Protein AF-A0A6J6K762-F1 (afdb_monomer_lite)

Radius of gyration: 14.75 Å; chains: 1; bounding box: 31×27×44 Å

Secondary structure (DSSP, 8-state):
-HHHHHHHHHHHHHHHHHHHHHS---HHHHHHHHHHHHHHHHHH----HHHHHHHHHHHHHHHHTT--HHHHHHHHHHHHHHHTSTT--HHHHHHHHHHHHHHHHHHHHHHHSS--SS---HHHHHHHHHHHHHT-

Organism: NCBI:txid449393

Structure (mmCIF, N/CA/C/O backbone):
data_AF-A0A6J6K762-F1
#
_entry.id   AF-A0A6J6K762-F1
#
loop_
_atom_site.group_PDB
_atom_site.id
_atom_site.type_symbol
_atom_site.label_atom_id
_atom_site.label_alt_id
_atom_site.label_comp_id
_atom_site.label_asym_id
_atom_site.label_entity_id
_atom_site.label_seq_id
_atom_site.pdbx_PDB_ins_code
_atom_site.Cartn_x
_atom_site.Cartn_y
_atom_site.Cartn_z
_atom_site.occupancy
_atom_site.B_iso_or_equiv
_atom_site.auth_seq_id
_atom_site.auth_comp_id
_atom_site.auth_asym_id
_atom_site.auth_atom_id
_atom_site.pdbx_PDB_model_num
ATOM 1 N N . MET A 1 1 ? 12.161 11.540 -10.336 1.00 71.81 1 MET A N 1
ATOM 2 C CA . MET A 1 1 ? 11.602 10.416 -9.547 1.00 71.81 1 MET A CA 1
ATOM 3 C C . MET A 1 1 ? 11.505 10.712 -8.051 1.00 71.81 1 MET A C 1
ATOM 5 O O . MET A 1 1 ? 10.407 10.588 -7.532 1.00 71.81 1 MET A O 1
ATOM 9 N N . LEU A 1 2 ? 12.568 11.143 -7.354 1.00 77.56 2 LEU A N 1
ATOM 10 C CA . LEU A 1 2 ? 12.523 11.403 -5.895 1.00 77.56 2 LEU A CA 1
ATOM 11 C C . LEU A 1 2 ? 11.397 12.359 -5.453 1.00 77.56 2 LEU A C 1
ATOM 13 O O . LEU A 1 2 ? 10.693 12.076 -4.491 1.00 77.56 2 LEU A O 1
ATOM 17 N N . LEU A 1 3 ? 11.176 13.445 -6.201 1.00 82.50 3 LEU A N 1
ATOM 18 C CA . LEU A 1 3 ? 10.103 14.409 -5.927 1.00 82.50 3 LEU A CA 1
ATOM 19 C C . LEU A 1 3 ? 8.694 13.802 -6.080 1.00 82.50 3 LEU A C 1
ATOM 21 O O . LEU A 1 3 ? 7.760 14.183 -5.389 1.00 82.50 3 LEU A O 1
ATOM 25 N N . LEU A 1 4 ? 8.532 12.827 -6.971 1.00 82.19 4 LEU A N 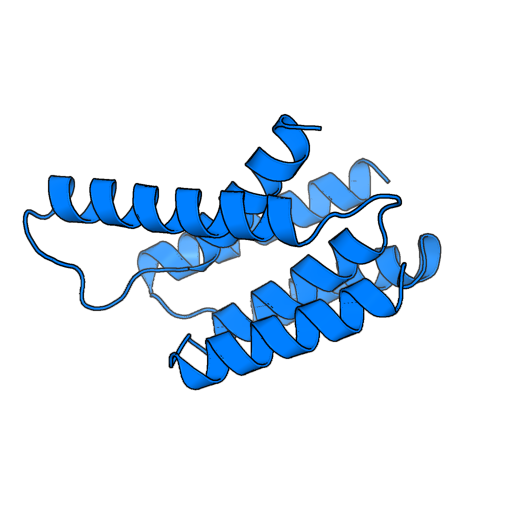1
ATOM 26 C CA . LEU A 1 4 ? 7.247 12.167 -7.206 1.00 82.19 4 LEU A CA 1
ATOM 27 C C . LEU A 1 4 ? 6.950 11.138 -6.101 1.00 82.19 4 LEU A C 1
ATOM 29 O O . LEU A 1 4 ? 5.811 11.021 -5.651 1.00 82.19 4 LEU A O 1
ATOM 33 N N . TRP A 1 5 ? 7.997 10.484 -5.582 1.00 81.19 5 TRP A N 1
ATOM 34 C CA . TRP A 1 5 ? 7.925 9.649 -4.381 1.00 81.19 5 TRP A CA 1
ATOM 35 C C . TRP A 1 5 ? 7.589 10.462 -3.130 1.00 81.19 5 TRP A C 1
ATOM 37 O O . TRP A 1 5 ? 6.745 10.036 -2.344 1.00 81.19 5 TRP A O 1
ATOM 47 N N . SER A 1 6 ? 8.183 11.646 -2.946 1.00 83.75 6 SER A N 1
ATOM 48 C CA . SER A 1 6 ? 7.854 12.494 -1.794 1.00 83.75 6 SER A CA 1
ATOM 49 C C . SER A 1 6 ? 6.411 13.001 -1.848 1.00 83.75 6 SER A C 1
ATOM 51 O O . SER A 1 6 ? 5.724 12.964 -0.829 1.00 83.75 6 SER A O 1
ATOM 53 N N . ILE A 1 7 ? 5.908 13.382 -3.029 1.00 86.31 7 ILE A N 1
ATOM 54 C CA . ILE A 1 7 ? 4.493 13.745 -3.219 1.00 86.31 7 ILE A CA 1
ATOM 55 C C . ILE A 1 7 ? 3.571 12.565 -2.887 1.00 86.31 7 ILE A C 1
ATOM 57 O O . ILE A 1 7 ? 2.573 12.749 -2.192 1.00 86.31 7 ILE A O 1
ATOM 61 N N . PHE A 1 8 ? 3.905 11.353 -3.339 1.00 85.56 8 PHE A N 1
ATOM 62 C CA . PHE A 1 8 ? 3.132 10.154 -3.016 1.00 85.56 8 PHE A CA 1
ATOM 63 C C . PHE A 1 8 ? 3.041 9.926 -1.500 1.00 85.56 8 PHE A C 1
ATOM 65 O O . PHE A 1 8 ? 1.940 9.771 -0.966 1.00 85.56 8 PHE A O 1
ATOM 72 N N . TRP A 1 9 ? 4.172 9.985 -0.789 1.00 83.88 9 TRP A N 1
ATOM 73 C CA . TRP A 1 9 ? 4.194 9.829 0.666 1.00 83.88 9 TRP A CA 1
ATOM 74 C C . TRP A 1 9 ? 3.430 10.951 1.384 1.00 83.88 9 TRP A C 1
ATOM 76 O O . TRP A 1 9 ? 2.649 10.666 2.291 1.00 83.88 9 TRP A O 1
ATOM 86 N N . LEU A 1 10 ? 3.544 12.203 0.935 1.00 87.12 10 LEU A N 1
ATOM 87 C CA . LEU A 1 10 ? 2.778 13.328 1.488 1.00 87.12 10 LEU A CA 1
ATOM 88 C C . LEU A 1 10 ? 1.262 13.144 1.332 1.00 87.12 10 LEU A C 1
ATOM 90 O O . LEU A 1 10 ? 0.519 13.442 2.264 1.00 87.12 10 LEU A O 1
ATOM 94 N N . ILE A 1 11 ? 0.797 12.621 0.193 1.00 85.81 11 ILE A N 1
ATOM 95 C CA . ILE A 1 11 ? -0.629 12.343 -0.051 1.00 85.81 11 ILE A CA 1
ATOM 96 C C . ILE A 1 11 ? -1.095 11.087 0.707 1.00 85.81 11 ILE A C 1
ATOM 98 O O . ILE A 1 11 ? -2.268 10.989 1.070 1.00 85.81 11 ILE A O 1
ATOM 102 N N . SER A 1 12 ? -0.194 10.147 1.006 1.00 84.56 12 SER A N 1
ATOM 103 C CA . SER A 1 12 ? -0.513 8.945 1.790 1.00 84.56 12 SER A CA 1
ATOM 104 C C . SER A 1 12 ? -0.808 9.234 3.266 1.00 84.56 12 SER A C 1
ATOM 106 O O . SER A 1 12 ? -1.708 8.623 3.842 1.00 84.56 12 SER A O 1
ATOM 108 N N . LEU A 1 13 ? -0.124 10.210 3.872 1.00 85.00 13 LEU A N 1
ATOM 109 C CA . LEU A 1 13 ? -0.308 10.575 5.282 1.00 85.00 13 LEU A CA 1
ATOM 110 C C . LEU A 1 13 ? -1.761 10.935 5.647 1.00 85.00 13 LEU A C 1
ATOM 112 O O . LEU A 1 13 ? -2.298 10.336 6.582 1.00 85.00 13 LEU A O 1
ATOM 116 N N . PRO A 1 14 ? -2.459 11.845 4.935 1.00 84.56 14 PRO A N 1
ATOM 117 C CA . PRO A 1 14 ? -3.847 12.157 5.261 1.00 84.56 14 PRO A CA 1
ATOM 118 C C . PRO A 1 14 ? -4.788 10.963 5.043 1.00 84.56 14 PRO A C 1
ATOM 120 O O . PRO A 1 14 ? -5.824 10.892 5.702 1.00 84.56 14 PRO A O 1
ATOM 123 N N . ILE A 1 15 ? -4.435 10.011 4.169 1.00 85.62 15 ILE A N 1
ATOM 124 C CA . ILE A 1 15 ? -5.194 8.766 3.987 1.00 85.62 15 ILE A CA 1
ATOM 125 C C . ILE A 1 15 ? -5.060 7.887 5.230 1.00 85.62 15 ILE A C 1
ATOM 127 O O . ILE A 1 15 ? -6.079 7.470 5.776 1.00 85.62 15 ILE A O 1
ATOM 131 N N . MET A 1 16 ? -3.833 7.663 5.713 1.00 85.06 16 MET A N 1
ATOM 132 C CA . MET A 1 16 ? -3.580 6.881 6.930 1.00 85.06 16 MET A CA 1
ATOM 133 C C . MET A 1 16 ? -4.300 7.473 8.143 1.00 85.06 16 MET A C 1
ATOM 135 O O . MET A 1 16 ? -4.974 6.752 8.874 1.00 85.06 16 MET A O 1
ATOM 139 N N . VAL A 1 17 ? -4.187 8.791 8.347 1.00 83.69 17 VAL A N 1
ATOM 140 C CA . VAL A 1 17 ? -4.815 9.483 9.485 1.00 83.69 17 VAL A CA 1
ATOM 141 C C . VAL A 1 17 ? -6.332 9.331 9.437 1.00 83.69 17 VAL A C 1
ATOM 143 O O .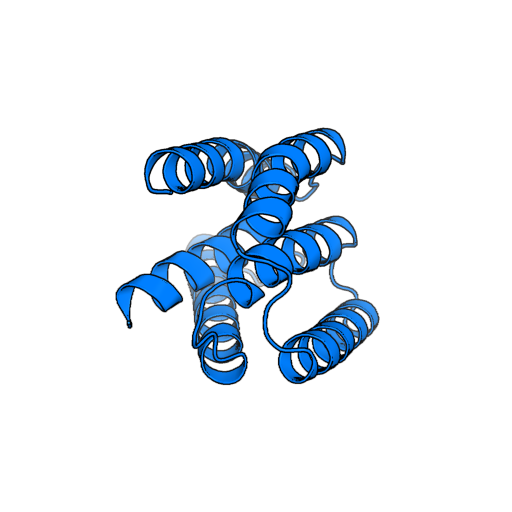 VAL A 1 17 ? -6.976 9.075 10.456 1.00 83.69 17 VAL A O 1
ATOM 146 N N . ARG A 1 18 ? -6.922 9.457 8.245 1.00 83.12 18 ARG A N 1
ATOM 147 C CA . ARG A 1 18 ? -8.370 9.347 8.082 1.00 83.12 18 ARG A CA 1
ATOM 148 C C . ARG A 1 18 ? -8.866 7.915 8.244 1.00 83.12 18 ARG A C 1
ATOM 150 O O . ARG A 1 18 ? -9.941 7.725 8.816 1.00 83.12 18 ARG A O 1
ATOM 157 N N . ASP A 1 19 ? -8.088 6.932 7.805 1.00 83.50 19 ASP A N 1
ATOM 158 C CA . ASP A 1 19 ? -8.393 5.518 8.015 1.00 83.50 19 ASP A CA 1
ATOM 159 C C . ASP A 1 19 ? -8.317 5.135 9.503 1.00 83.50 19 ASP A C 1
ATOM 161 O O . ASP A 1 19 ? -9.250 4.539 10.032 1.00 83.50 19 ASP A O 1
ATOM 165 N N . LEU A 1 20 ? -7.292 5.601 10.226 1.00 77.25 20 LEU A N 1
ATOM 166 C CA . LEU A 1 20 ? -7.177 5.417 11.680 1.00 77.25 20 LEU A CA 1
ATOM 167 C C . LEU A 1 20 ? -8.332 6.065 12.456 1.00 77.25 20 LEU A C 1
ATOM 169 O O . LEU A 1 20 ? -8.829 5.487 13.418 1.00 77.25 20 LEU A O 1
ATOM 173 N N . SER A 1 21 ? -8.760 7.263 12.050 1.00 76.62 21 SER A N 1
ATOM 174 C CA . SER A 1 21 ? -9.795 8.016 12.765 1.00 76.62 21 SER A CA 1
ATOM 175 C C . SER A 1 21 ? -11.215 7.544 12.449 1.00 76.62 21 SER A C 1
ATOM 177 O O . SER A 1 21 ? -12.048 7.455 13.347 1.00 76.62 21 SER A O 1
ATOM 179 N N . THR A 1 22 ? -11.515 7.269 11.177 1.00 74.75 22 THR A N 1
ATOM 180 C CA . THR A 1 22 ? -12.898 7.053 10.713 1.00 74.75 22 THR A CA 1
ATOM 181 C C . THR A 1 22 ? -13.140 5.695 10.060 1.00 74.75 22 THR A C 1
ATOM 183 O O . THR A 1 22 ? -14.288 5.405 9.720 1.00 74.75 22 THR A O 1
ATOM 186 N N . GLN A 1 23 ? -12.098 4.871 9.874 1.00 73.69 23 GLN A N 1
ATOM 187 C CA . GLN A 1 23 ? -12.151 3.560 9.199 1.00 73.69 23 GLN A CA 1
ATOM 188 C C . GLN A 1 23 ? -12.870 3.605 7.841 1.00 73.69 23 GLN A C 1
ATOM 190 O O . GLN A 1 23 ? -13.543 2.661 7.417 1.00 73.69 23 GLN A O 1
ATOM 195 N N . ARG A 1 24 ? -12.821 4.770 7.189 1.00 75.25 24 ARG A N 1
ATOM 196 C CA . ARG A 1 24 ? -13.465 5.045 5.910 1.00 75.25 24 ARG A CA 1
ATOM 197 C C . ARG A 1 24 ? -12.530 5.902 5.088 1.00 75.25 24 ARG A C 1
ATOM 199 O O . ARG A 1 24 ? -12.260 7.047 5.442 1.00 75.25 24 ARG A O 1
ATOM 206 N N . ILE A 1 25 ? -12.113 5.369 3.947 1.00 79.00 25 ILE A N 1
ATOM 207 C CA . ILE A 1 25 ? -11.286 6.079 2.975 1.00 79.00 25 ILE A CA 1
ATOM 208 C C . ILE A 1 25 ? -12.209 6.761 1.954 1.00 79.00 25 ILE A C 1
ATOM 210 O O . ILE A 1 25 ? -12.860 6.077 1.158 1.00 79.00 25 ILE A O 1
ATOM 214 N N . PRO A 1 26 ? -12.308 8.103 1.936 1.00 78.88 26 PRO A N 1
ATOM 215 C CA . PRO A 1 26 ? -13.107 8.802 0.937 1.00 78.88 26 PRO A CA 1
ATOM 216 C C . PRO A 1 26 ? -12.463 8.691 -0.442 1.00 78.88 26 PRO A C 1
ATOM 218 O O . PRO A 1 26 ? -11.259 8.899 -0.598 1.00 78.88 26 PRO A O 1
ATOM 221 N N . ASN A 1 27 ? -13.287 8.494 -1.472 1.00 86.25 27 ASN A N 1
ATOM 222 C CA . ASN A 1 27 ? -12.821 8.394 -2.859 1.00 86.25 27 ASN A CA 1
ATOM 223 C C . ASN A 1 27 ? -12.028 9.630 -3.335 1.00 86.25 27 ASN A C 1
ATOM 225 O O . ASN A 1 27 ? -11.240 9.509 -4.266 1.00 86.25 27 ASN A O 1
ATOM 229 N N . ILE A 1 28 ? -12.215 10.806 -2.720 1.00 84.19 28 ILE A N 1
ATOM 230 C CA . ILE A 1 28 ? -11.473 12.032 -3.066 1.00 84.19 28 ILE A CA 1
ATOM 231 C C . ILE A 1 28 ? -9.967 11.840 -2.850 1.00 84.19 28 ILE A C 1
ATOM 233 O O . ILE A 1 28 ? -9.181 12.216 -3.714 1.00 84.19 28 ILE A O 1
ATOM 237 N N . TYR A 1 29 ? -9.559 11.199 -1.753 1.00 85.12 29 TYR A N 1
ATOM 238 C CA . TYR A 1 29 ? -8.138 10.967 -1.499 1.00 85.12 29 TYR A CA 1
ATOM 239 C C . TYR A 1 29 ? -7.545 9.930 -2.447 1.00 85.12 29 TYR A C 1
ATOM 241 O O . TYR A 1 29 ? -6.422 10.099 -2.906 1.00 85.12 29 TYR A O 1
ATOM 249 N N . LEU A 1 30 ? -8.318 8.899 -2.800 1.00 85.88 30 LEU A N 1
ATOM 250 C CA . LEU A 1 30 ? -7.897 7.927 -3.809 1.00 85.88 30 LEU A CA 1
ATOM 251 C C . LEU A 1 30 ? -7.712 8.601 -5.173 1.00 85.88 30 LEU A C 1
ATOM 253 O O . LEU A 1 30 ? -6.706 8.362 -5.828 1.00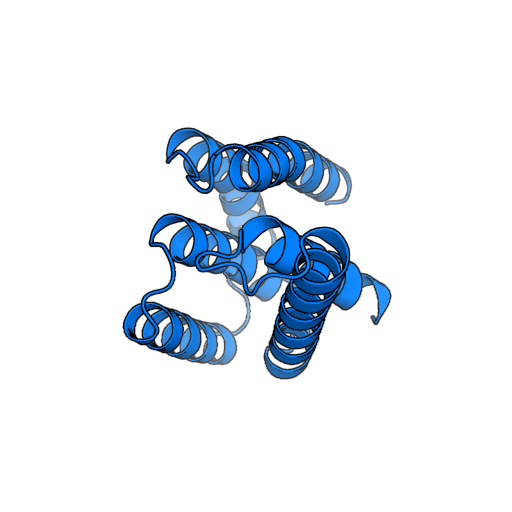 85.88 30 LEU A O 1
ATOM 257 N N . LYS A 1 31 ? -8.618 9.504 -5.572 1.00 87.94 31 LYS A N 1
ATOM 258 C CA . LYS A 1 31 ? -8.458 10.303 -6.799 1.00 87.94 31 LYS A CA 1
ATOM 259 C C . LYS A 1 31 ? -7.195 11.166 -6.756 1.00 87.94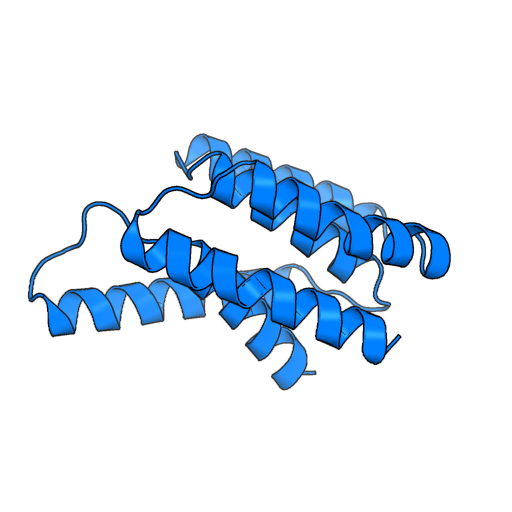 31 LYS A C 1
ATOM 261 O O . LYS A 1 31 ? -6.454 11.201 -7.732 1.00 87.94 31 LYS A O 1
ATOM 266 N N . LEU A 1 32 ? -6.912 11.819 -5.629 1.00 87.75 32 LEU A N 1
ATOM 267 C CA . LEU A 1 32 ? -5.673 12.586 -5.473 1.00 87.75 32 LEU A CA 1
ATOM 268 C C . LEU A 1 32 ? -4.436 11.695 -5.582 1.00 87.75 32 LEU A C 1
ATOM 270 O O . LEU A 1 32 ? -3.475 12.091 -6.231 1.00 87.75 32 LEU A O 1
ATOM 274 N N . LEU A 1 33 ? -4.482 10.484 -5.020 1.00 87.31 33 LEU A N 1
ATOM 275 C CA . LEU A 1 33 ? -3.402 9.510 -5.136 1.00 87.31 33 LEU A CA 1
ATOM 276 C C . LEU A 1 33 ? -3.226 9.027 -6.582 1.00 87.31 33 LEU A C 1
ATOM 278 O O . LEU A 1 33 ? -2.094 8.828 -7.008 1.00 87.31 33 LEU A O 1
ATOM 282 N N . THR A 1 34 ? -4.306 8.903 -7.368 1.00 87.44 34 THR A N 1
ATOM 283 C CA . THR A 1 34 ? -4.197 8.460 -8.769 1.00 87.44 34 THR A CA 1
ATOM 284 C C . THR A 1 34 ? -3.405 9.420 -9.660 1.00 87.44 34 THR A C 1
ATOM 286 O O . THR A 1 34 ? -2.770 8.977 -10.616 1.00 87.44 34 THR A O 1
ATOM 289 N N . ILE A 1 35 ? -3.366 10.716 -9.337 1.00 87.88 35 ILE A N 1
ATOM 290 C CA . ILE A 1 35 ? -2.650 11.721 -10.136 1.00 87.88 35 ILE A CA 1
ATOM 291 C C . ILE A 1 35 ? -1.145 11.402 -10.214 1.00 87.88 35 ILE A C 1
ATOM 293 O O . ILE A 1 35 ? -0.673 11.127 -11.319 1.00 87.88 35 ILE A O 1
ATOM 297 N N . PRO A 1 36 ? -0.380 11.337 -9.103 1.00 85.38 36 PRO A N 1
ATOM 298 C CA . PRO A 1 36 ? 1.028 10.956 -9.164 1.00 85.38 36 PRO A CA 1
ATOM 299 C C . PRO A 1 36 ? 1.220 9.525 -9.679 1.00 85.38 36 PRO A C 1
ATOM 301 O O . PRO A 1 36 ? 2.187 9.287 -10.396 1.00 85.38 36 PRO A O 1
ATOM 304 N N . THR A 1 37 ? 0.299 8.584 -9.407 1.00 84.62 37 THR A N 1
ATOM 305 C CA . THR A 1 37 ? 0.423 7.218 -9.956 1.00 84.62 37 THR A CA 1
ATOM 306 C C . THR A 1 37 ? 0.381 7.184 -11.475 1.00 84.62 37 THR A C 1
ATOM 308 O O . THR A 1 37 ? 1.147 6.455 -12.090 1.00 84.62 37 THR A O 1
ATOM 311 N N . SER A 1 38 ? -0.486 7.993 -12.090 1.00 85.44 38 SER A N 1
ATOM 312 C CA . SER A 1 38 ? -0.619 8.021 -13.542 1.00 85.44 38 SER A CA 1
ATOM 313 C C . SER A 1 38 ? 0.662 8.541 -14.183 1.00 85.44 38 SER A C 1
ATOM 315 O O . SER A 1 38 ? 1.159 7.936 -15.125 1.00 85.44 38 SER A O 1
ATOM 317 N N . VAL A 1 39 ? 1.260 9.588 -13.606 1.00 87.56 39 VAL A N 1
ATOM 318 C CA . VAL A 1 39 ? 2.541 10.133 -14.068 1.00 87.56 39 VAL A CA 1
ATOM 319 C C . VAL A 1 39 ? 3.659 9.097 -13.936 1.00 87.56 39 VAL A C 1
ATOM 321 O O . VAL A 1 39 ? 4.443 8.955 -14.868 1.00 87.56 39 VAL A O 1
ATOM 324 N N . PHE A 1 40 ? 3.706 8.330 -12.838 1.00 85.12 40 PHE A N 1
ATOM 325 C CA . PHE A 1 40 ? 4.648 7.210 -12.703 1.00 85.12 40 PHE A CA 1
ATOM 326 C C . PHE A 1 40 ? 4.469 6.173 -13.814 1.00 85.12 40 PHE A C 1
ATOM 328 O O . PHE A 1 40 ? 5.436 5.847 -14.491 1.00 85.12 40 PHE A O 1
ATOM 335 N N . LEU A 1 41 ? 3.237 5.718 -14.053 1.00 85.62 41 LEU A N 1
ATOM 336 C CA . LEU A 1 41 ? 2.947 4.714 -15.081 1.00 85.62 41 LEU A CA 1
ATOM 337 C C . LEU A 1 41 ? 3.269 5.203 -16.501 1.00 85.62 41 LEU A C 1
ATOM 339 O O . LEU A 1 41 ? 3.657 4.406 -17.350 1.00 85.62 41 LEU A O 1
ATOM 343 N N . PHE A 1 42 ? 3.129 6.503 -16.772 1.00 87.50 42 PHE A N 1
ATOM 344 C CA . PHE A 1 42 ? 3.520 7.082 -18.060 1.00 87.50 42 PHE A CA 1
ATOM 345 C C . PHE A 1 42 ? 5.037 7.120 -18.264 1.00 87.50 42 PHE A C 1
ATOM 347 O O . PHE A 1 42 ? 5.491 6.963 -19.394 1.00 87.50 42 PHE A O 1
ATOM 354 N N . VAL A 1 43 ? 5.811 7.353 -17.200 1.00 85.94 43 VAL A N 1
ATOM 355 C CA . VAL A 1 43 ? 7.275 7.479 -17.283 1.00 85.94 43 VAL A CA 1
ATOM 356 C C . VAL A 1 43 ? 7.958 6.113 -17.239 1.00 85.94 43 VAL A C 1
ATOM 358 O O . VAL A 1 43 ? 8.823 5.838 -18.065 1.00 85.94 43 VAL A O 1
ATOM 361 N N . ASP A 1 44 ? 7.557 5.263 -16.296 1.00 82.94 44 ASP A N 1
ATOM 362 C CA . ASP A 1 44 ? 8.227 3.997 -15.986 1.00 82.94 44 ASP A CA 1
ATOM 363 C C . ASP A 1 44 ? 7.520 2.777 -16.628 1.00 82.94 44 ASP A C 1
ATOM 365 O O . ASP A 1 44 ? 8.076 1.677 -16.674 1.00 82.94 44 ASP A O 1
ATOM 369 N N . GLY A 1 45 ? 6.311 2.960 -17.173 1.00 84.00 45 GLY A N 1
ATOM 370 C CA . GLY A 1 45 ? 5.496 1.899 -17.766 1.00 84.00 45 GLY A CA 1
ATOM 371 C C . GLY A 1 45 ? 4.643 1.144 -16.742 1.00 84.00 45 GLY A C 1
ATOM 372 O O . GLY A 1 45 ? 4.435 1.578 -15.620 1.00 84.00 45 GLY A O 1
ATOM 373 N N . ILE A 1 46 ? 4.085 -0.004 -17.133 1.00 80.81 46 ILE A N 1
ATOM 374 C CA . ILE A 1 46 ? 3.202 -0.807 -16.259 1.00 80.81 46 ILE A CA 1
ATOM 375 C C . ILE A 1 46 ? 3.982 -1.915 -15.519 1.00 80.81 46 ILE A C 1
ATOM 377 O O . ILE A 1 46 ? 3.490 -2.494 -14.547 1.00 80.81 46 ILE A O 1
ATOM 381 N N . GLY A 1 47 ? 5.218 -2.197 -15.940 1.00 84.19 47 GLY A N 1
ATOM 382 C CA . GLY A 1 47 ? 6.040 -3.279 -15.399 1.00 84.19 47 GLY A CA 1
ATOM 383 C C . GLY A 1 47 ? 5.651 -4.664 -15.928 1.00 84.19 47 GLY A C 1
ATOM 384 O O . GLY A 1 47 ? 5.116 -4.810 -17.028 1.00 84.19 47 GLY A O 1
ATOM 385 N N . ALA A 1 48 ? 5.949 -5.709 -15.152 1.00 85.56 48 ALA A N 1
ATOM 386 C CA . ALA A 1 48 ? 5.770 -7.099 -15.573 1.00 85.56 48 ALA A CA 1
ATOM 387 C C . ALA A 1 48 ? 4.299 -7.555 -15.523 1.00 85.56 48 ALA A C 1
ATOM 389 O O . ALA A 1 48 ? 3.634 -7.434 -14.493 1.00 85.56 48 ALA A O 1
ATOM 390 N N . TRP A 1 49 ? 3.816 -8.174 -16.606 1.00 84.31 49 TRP A N 1
ATOM 391 C CA . TRP A 1 49 ? 2.435 -8.671 -16.727 1.00 84.31 49 TRP A CA 1
ATOM 392 C C . TRP A 1 49 ? 2.084 -9.797 -15.748 1.00 84.31 49 TRP A C 1
ATOM 394 O O . TRP A 1 49 ? 0.965 -9.848 -15.243 1.00 84.31 49 TRP A O 1
ATOM 404 N N . LEU A 1 50 ? 3.037 -10.684 -15.442 1.00 85.81 50 LEU A N 1
ATOM 405 C CA . LEU A 1 50 ? 2.817 -11.788 -14.499 1.00 85.81 50 LEU A CA 1
ATOM 406 C C . LEU A 1 50 ? 2.505 -11.278 -13.087 1.00 85.81 50 LEU A C 1
ATOM 408 O O . LEU A 1 50 ? 1.612 -11.799 -12.422 1.00 85.81 50 LEU A O 1
ATOM 412 N N . ASN A 1 51 ? 3.186 -10.212 -12.663 1.00 84.69 51 ASN A N 1
ATOM 413 C CA . ASN A 1 51 ? 2.926 -9.574 -11.379 1.00 84.69 51 ASN A CA 1
ATOM 414 C C . ASN A 1 51 ? 1.533 -8.934 -11.341 1.00 84.69 51 ASN A C 1
ATOM 416 O O . ASN A 1 51 ? 0.848 -9.051 -10.332 1.00 84.69 51 ASN A O 1
ATOM 420 N N . LEU A 1 52 ? 1.074 -8.323 -12.442 1.00 86.50 52 LEU A N 1
ATOM 421 C CA . LEU A 1 52 ? -0.288 -7.779 -12.532 1.00 86.50 52 LEU A CA 1
ATOM 422 C C . LEU A 1 52 ? -1.355 -8.860 -12.369 1.00 86.50 52 LEU A C 1
ATOM 424 O O . LEU A 1 52 ? -2.337 -8.648 -11.662 1.00 86.50 52 LEU A O 1
ATOM 428 N N . LEU A 1 53 ? -1.157 -10.021 -12.996 1.00 88.50 53 LEU A N 1
ATOM 429 C CA . LEU A 1 53 ? -2.076 -11.151 -12.869 1.00 88.50 53 LEU A CA 1
ATOM 430 C C . LEU A 1 53 ? -2.104 -11.654 -11.418 1.00 88.50 53 LEU A C 1
ATOM 432 O O . LEU A 1 53 ? -3.178 -11.845 -10.845 1.00 88.50 53 LEU A O 1
ATOM 436 N N . ALA A 1 54 ? -0.932 -11.767 -10.789 1.00 87.50 54 ALA A N 1
ATOM 437 C CA . ALA A 1 54 ? -0.828 -12.109 -9.376 1.00 87.50 54 ALA A CA 1
ATOM 438 C C . ALA A 1 54 ? -1.516 -11.066 -8.469 1.00 87.50 54 ALA A C 1
ATOM 440 O O . ALA A 1 54 ? -2.232 -11.448 -7.545 1.00 87.50 54 ALA A O 1
ATOM 441 N N . PHE A 1 55 ? -1.391 -9.763 -8.752 1.00 88.06 55 PHE A N 1
ATOM 442 C CA . PHE A 1 55 ? -2.121 -8.725 -8.012 1.00 88.06 55 PHE A CA 1
ATOM 443 C C . PHE A 1 55 ? -3.623 -8.844 -8.170 1.00 88.06 55 PHE A C 1
ATOM 445 O O . PHE A 1 55 ? -4.347 -8.687 -7.192 1.00 88.06 55 PHE A O 1
ATOM 452 N N . LEU A 1 56 ? -4.100 -9.135 -9.378 1.00 89.75 56 LEU A N 1
ATOM 453 C CA . LEU A 1 56 ? -5.524 -9.304 -9.630 1.00 89.75 56 LEU A CA 1
ATOM 454 C C . LEU A 1 56 ? -6.074 -10.459 -8.784 1.00 89.75 56 LEU A C 1
ATOM 456 O O . LEU A 1 56 ? -7.090 -10.291 -8.114 1.00 89.75 56 LEU A O 1
ATOM 460 N N . LEU A 1 57 ? -5.350 -11.581 -8.711 1.00 91.06 57 LEU A N 1
ATOM 461 C CA . LEU A 1 57 ? -5.702 -12.698 -7.829 1.00 91.06 57 LEU A CA 1
ATOM 462 C C . LEU A 1 57 ? -5.726 -12.296 -6.348 1.00 91.06 57 LEU A C 1
ATOM 464 O O . LEU A 1 57 ? -6.681 -12.631 -5.650 1.00 91.06 57 LEU A O 1
ATOM 468 N N . VAL A 1 58 ? -4.728 -11.545 -5.869 1.00 89.38 58 VAL A N 1
ATOM 469 C CA . VAL A 1 58 ? -4.691 -11.047 -4.480 1.00 89.38 58 VAL A CA 1
ATOM 470 C C . VAL A 1 58 ? -5.876 -10.126 -4.184 1.00 89.38 58 VAL A C 1
ATOM 472 O O . VAL A 1 58 ? -6.521 -10.276 -3.149 1.00 89.38 58 VAL A O 1
ATOM 475 N N . LEU A 1 59 ? -6.196 -9.198 -5.088 1.00 91.31 59 LEU A N 1
ATOM 476 C CA . LEU A 1 59 ? -7.320 -8.271 -4.929 1.00 91.31 59 LEU A CA 1
ATOM 477 C C . LEU A 1 59 ? -8.658 -9.013 -4.889 1.00 91.31 59 LEU A C 1
ATOM 479 O O . LEU A 1 59 ? -9.505 -8.699 -4.055 1.00 91.31 59 LEU A O 1
ATOM 483 N N . VAL A 1 60 ? -8.836 -10.017 -5.751 1.00 91.19 60 VAL A N 1
ATOM 484 C CA . VAL A 1 60 ? -10.026 -10.879 -5.754 1.00 91.19 60 VAL A CA 1
ATOM 485 C C . VAL A 1 60 ? -10.127 -11.662 -4.446 1.00 91.19 60 VAL A C 1
ATOM 487 O O . VAL A 1 60 ? -11.197 -11.713 -3.844 1.00 91.19 60 VAL A O 1
ATOM 490 N N . LEU A 1 61 ? -9.017 -12.216 -3.958 1.00 90.69 61 LEU A N 1
ATOM 491 C CA . LEU A 1 61 ? -8.976 -12.925 -2.680 1.00 90.69 61 LEU A CA 1
ATOM 492 C C . LEU A 1 61 ? -9.370 -11.988 -1.525 1.00 90.69 61 LEU A C 1
ATOM 494 O O . LEU A 1 61 ? -10.225 -12.335 -0.715 1.00 90.69 61 LEU A O 1
ATOM 498 N N . PHE A 1 62 ? -8.829 -10.769 -1.487 1.00 89.06 62 PHE A N 1
ATOM 499 C CA . PHE A 1 62 ? -9.156 -9.772 -0.461 1.00 89.06 62 PHE A CA 1
ATOM 500 C C . PHE A 1 62 ? -10.622 -9.331 -0.534 1.00 89.06 62 PHE A C 1
ATOM 502 O O . PHE A 1 62 ? -11.260 -9.140 0.502 1.00 89.06 62 PHE A O 1
ATOM 509 N N . PHE A 1 63 ? -11.183 -9.231 -1.740 1.00 88.25 63 PHE A N 1
ATOM 510 C CA . PHE A 1 63 ? -12.607 -8.977 -1.931 1.00 88.25 63 PHE A CA 1
ATOM 511 C C . PHE A 1 63 ? -13.473 -10.089 -1.320 1.00 88.25 63 PHE A C 1
ATOM 513 O O . PHE A 1 63 ? -14.406 -9.791 -0.575 1.00 88.25 63 PHE A O 1
ATOM 520 N N . PHE A 1 64 ? -13.131 -11.363 -1.550 1.00 89.19 64 PHE A N 1
ATOM 521 C CA . PHE A 1 64 ? -13.837 -12.497 -0.937 1.00 89.19 64 PHE A CA 1
ATOM 522 C C . PHE A 1 64 ? -13.674 -12.570 0.587 1.00 89.19 64 PHE A C 1
ATOM 524 O O . PHE A 1 64 ? -14.589 -13.016 1.272 1.00 89.19 64 PHE A O 1
ATOM 531 N N . LEU A 1 65 ? -12.552 -12.088 1.130 1.00 86.50 65 LEU A N 1
ATOM 532 C CA . LEU A 1 65 ? -12.333 -11.968 2.577 1.00 86.50 65 LEU A CA 1
ATOM 533 C C . LEU A 1 65 ? -13.122 -10.816 3.228 1.00 86.50 65 LEU A C 1
ATOM 535 O O . LEU A 1 65 ? -13.028 -10.622 4.439 1.00 86.50 65 LEU A O 1
ATOM 539 N N . GLY A 1 66 ? -13.894 -10.045 2.456 1.00 82.69 66 GLY A N 1
ATOM 540 C CA . GLY A 1 66 ? -14.701 -8.942 2.977 1.00 82.69 66 GLY A CA 1
ATOM 541 C C . GLY A 1 66 ? -13.888 -7.694 3.331 1.00 82.69 66 GLY A C 1
ATOM 542 O O . GLY A 1 66 ? -14.344 -6.875 4.131 1.00 82.69 66 GLY A O 1
ATOM 543 N N . VAL A 1 67 ? -12.694 -7.533 2.749 1.00 85.12 67 VAL A N 1
ATOM 544 C CA . VAL A 1 67 ? -11.882 -6.319 2.908 1.00 85.12 67 VAL A CA 1
ATOM 545 C C . VAL A 1 67 ? -12.637 -5.113 2.339 1.00 85.12 67 VAL A C 1
ATOM 547 O O . VAL A 1 67 ? -13.347 -5.206 1.335 1.00 85.12 67 VAL A O 1
ATOM 550 N N . GLY A 1 68 ? -12.496 -3.956 2.988 1.00 84.75 68 GLY A N 1
ATOM 551 C CA . GLY A 1 68 ? -13.172 -2.732 2.580 1.00 84.75 68 GLY A CA 1
ATOM 552 C C . GLY A 1 68 ? -12.838 -2.341 1.139 1.00 84.75 68 GLY A C 1
ATOM 553 O O . GLY A 1 68 ? -11.681 -2.323 0.726 1.00 84.75 68 GLY A O 1
ATOM 554 N N . MET A 1 69 ? -13.851 -1.940 0.364 1.00 86.94 69 MET A N 1
ATOM 555 C CA . MET A 1 69 ? -13.657 -1.515 -1.032 1.00 86.94 69 MET A CA 1
ATOM 556 C C . MET A 1 69 ? -12.670 -0.338 -1.167 1.00 86.94 69 MET A C 1
ATOM 558 O O . MET A 1 69 ? -12.015 -0.189 -2.197 1.00 86.94 69 MET A O 1
ATOM 562 N N . GLY A 1 70 ? -12.559 0.509 -0.137 1.00 85.50 70 GLY A N 1
ATOM 563 C CA . GLY A 1 70 ? -11.556 1.576 -0.078 1.00 85.50 70 GLY A CA 1
ATOM 564 C C . GLY A 1 70 ? -10.128 1.030 -0.032 1.00 85.50 70 GLY A C 1
ATOM 565 O O . GLY A 1 70 ? -9.288 1.473 -0.814 1.00 85.50 70 GLY A O 1
ATOM 566 N N . ASP A 1 71 ? -9.887 0.026 0.810 1.00 86.06 71 ASP A N 1
ATOM 567 C CA . ASP A 1 71 ? -8.581 -0.618 0.979 1.00 86.06 71 ASP A CA 1
ATOM 568 C C . ASP A 1 71 ? -8.178 -1.394 -0.274 1.00 86.06 71 ASP A C 1
ATOM 570 O O . ASP A 1 71 ? -7.035 -1.308 -0.710 1.00 86.06 71 ASP A O 1
ATOM 574 N N . ILE A 1 72 ? -9.132 -2.082 -0.915 1.00 89.44 72 ILE A N 1
ATOM 575 C CA . ILE A 1 72 ? -8.908 -2.793 -2.185 1.00 89.44 72 ILE A CA 1
ATOM 576 C C . ILE A 1 72 ? -8.467 -1.812 -3.277 1.00 89.44 72 ILE A C 1
ATOM 578 O O . ILE A 1 72 ? -7.507 -2.073 -3.999 1.00 89.44 72 ILE A O 1
ATOM 582 N N . LYS A 1 73 ? -9.132 -0.655 -3.390 1.00 90.06 73 LYS A N 1
ATOM 583 C CA . LYS A 1 73 ? -8.738 0.386 -4.353 1.00 90.06 73 LYS A CA 1
ATOM 584 C C . LYS A 1 73 ? -7.364 0.966 -4.032 1.00 90.06 73 LYS A C 1
ATOM 586 O O . LYS A 1 73 ? -6.590 1.213 -4.951 1.00 90.06 73 LYS A O 1
ATOM 591 N N . LEU A 1 74 ? -7.062 1.186 -2.752 1.00 90.25 74 LEU A N 1
ATOM 592 C CA . LEU A 1 74 ? -5.755 1.675 -2.316 1.00 90.25 74 LEU A CA 1
ATOM 593 C C . LEU A 1 74 ? -4.658 0.666 -2.665 1.00 90.25 74 LEU A C 1
ATOM 595 O O . LEU A 1 74 ? -3.651 1.047 -3.260 1.00 90.25 74 LEU A O 1
ATOM 599 N N . LEU A 1 75 ? -4.875 -0.617 -2.368 1.00 89.69 75 LEU A N 1
ATOM 600 C CA . LEU A 1 75 ? -3.983 -1.710 -2.752 1.00 89.69 75 LEU A CA 1
ATOM 601 C C . LEU A 1 75 ? -3.783 -1.757 -4.263 1.00 89.69 75 LEU A C 1
ATOM 603 O O . LEU A 1 75 ? -2.647 -1.800 -4.709 1.00 89.69 75 LEU A O 1
ATOM 607 N N . ALA A 1 76 ? -4.852 -1.671 -5.054 1.00 89.69 76 ALA A N 1
ATOM 608 C CA . ALA A 1 76 ? -4.744 -1.678 -6.509 1.00 89.69 76 ALA A CA 1
ATOM 609 C C . ALA A 1 76 ? -3.879 -0.515 -7.021 1.00 89.69 76 ALA A C 1
ATOM 611 O O . ALA A 1 76 ? -2.929 -0.732 -7.769 1.00 89.69 76 ALA A O 1
ATOM 612 N N . ILE A 1 77 ? -4.166 0.712 -6.573 1.00 89.12 77 ILE A N 1
ATOM 613 C CA . ILE A 1 77 ? -3.420 1.906 -6.984 1.00 89.12 77 ILE A CA 1
ATOM 614 C C . ILE A 1 77 ? -1.954 1.784 -6.568 1.00 89.12 77 ILE A C 1
ATOM 616 O O . ILE A 1 77 ? -1.065 1.948 -7.395 1.00 89.12 77 ILE A O 1
ATOM 620 N N . SER A 1 78 ? -1.689 1.465 -5.305 1.00 86.19 78 SER A N 1
ATOM 621 C CA . SER A 1 78 ? -0.321 1.349 -4.806 1.00 86.19 78 SER A CA 1
ATOM 622 C C . SER A 1 78 ? 0.454 0.262 -5.552 1.00 86.19 78 SER A C 1
ATOM 624 O O . SER A 1 78 ? 1.474 0.573 -6.163 1.00 86.19 78 SER A O 1
ATOM 626 N N . LEU A 1 79 ? -0.061 -0.969 -5.618 1.00 87.44 79 LEU A N 1
ATOM 627 C CA . LEU A 1 79 ? 0.582 -2.092 -6.308 1.00 87.44 79 LEU A CA 1
ATOM 628 C C . LEU A 1 79 ? 0.921 -1.781 -7.770 1.00 87.44 79 LEU A C 1
ATOM 630 O O . LEU A 1 79 ? 1.981 -2.194 -8.230 1.00 87.44 79 LEU A O 1
ATOM 634 N N . THR A 1 80 ? 0.085 -1.022 -8.490 1.00 86.31 80 THR A N 1
ATOM 635 C CA . THR A 1 80 ? 0.405 -0.628 -9.875 1.00 86.31 80 THR A CA 1
ATOM 636 C C . THR A 1 80 ? 1.639 0.269 -9.975 1.00 86.31 80 THR A C 1
ATOM 638 O O . THR A 1 80 ? 2.479 0.030 -10.840 1.00 86.31 80 THR A O 1
ATOM 641 N N . ILE A 1 81 ? 1.814 1.233 -9.063 1.00 85.75 81 ILE A N 1
ATOM 642 C CA . ILE A 1 81 ? 3.034 2.062 -9.006 1.00 85.75 81 ILE A CA 1
ATOM 643 C C . ILE A 1 81 ? 4.250 1.180 -8.730 1.00 85.75 81 ILE A C 1
ATOM 645 O O . ILE A 1 81 ? 5.290 1.322 -9.363 1.00 85.75 81 ILE A O 1
ATOM 649 N N . PHE A 1 82 ? 4.128 0.263 -7.770 1.00 80.81 82 PHE A N 1
ATOM 650 C CA . PHE A 1 82 ? 5.254 -0.563 -7.349 1.00 80.81 82 PHE A CA 1
ATOM 651 C C . PHE A 1 82 ? 5.634 -1.607 -8.388 1.00 80.81 82 PHE A C 1
ATOM 653 O O . PHE A 1 82 ? 6.816 -1.891 -8.549 1.00 80.81 82 PHE A O 1
ATOM 660 N N . ASN A 1 83 ? 4.667 -2.123 -9.146 1.00 86.62 83 ASN A N 1
ATOM 661 C CA . ASN A 1 83 ? 4.952 -3.021 -10.257 1.00 8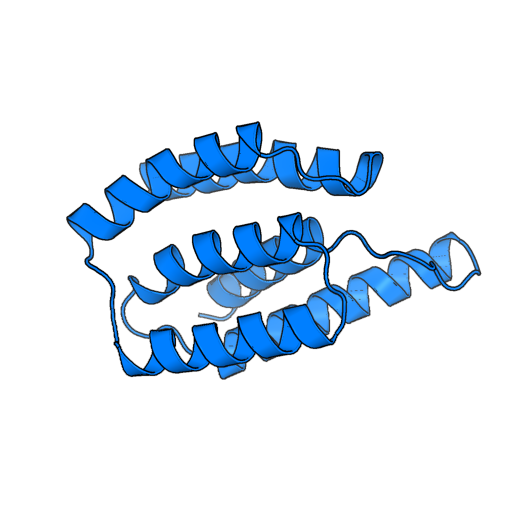6.62 83 ASN A CA 1
ATOM 662 C C . ASN A 1 83 ? 5.799 -2.372 -11.342 1.00 86.62 83 ASN A C 1
ATOM 664 O O . ASN A 1 83 ? 6.603 -3.040 -11.989 1.00 86.62 83 ASN A O 1
ATOM 668 N N . SER A 1 84 ? 5.586 -1.073 -11.546 1.00 81.44 84 SER A N 1
ATOM 669 C CA . SER A 1 84 ? 6.347 -0.285 -12.500 1.00 81.44 84 SER A CA 1
ATOM 670 C C . SER A 1 84 ? 7.834 -0.223 -12.148 1.00 81.44 84 SER A C 1
ATOM 672 O O . SER A 1 84 ? 8.657 0.049 -13.019 1.00 81.44 84 SER A O 1
ATOM 674 N N . GLN A 1 85 ? 8.210 -0.487 -10.892 1.00 77.75 85 GLN A N 1
ATOM 675 C CA . GLN A 1 85 ? 9.609 -0.558 -10.504 1.00 77.75 85 GLN A CA 1
ATOM 676 C C . GLN A 1 85 ? 10.222 -1.914 -10.866 1.00 77.75 85 GLN A C 1
ATOM 678 O O . GLN A 1 85 ? 9.733 -2.979 -10.481 1.00 77.75 85 GLN A O 1
ATOM 683 N N . MET A 1 86 ? 11.365 -1.873 -11.555 1.00 57.06 86 MET A N 1
ATOM 684 C CA . MET A 1 86 ? 12.156 -3.058 -11.894 1.00 57.06 86 MET A CA 1
ATOM 685 C C . MET A 1 86 ? 12.493 -3.872 -10.618 1.00 57.06 86 MET A C 1
ATOM 687 O O . MET A 1 86 ? 13.051 -3.342 -9.651 1.00 57.06 86 MET A O 1
ATOM 691 N N . ASN A 1 87 ? 12.160 -5.170 -10.622 1.00 71.75 87 ASN A N 1
ATOM 692 C CA . ASN A 1 87 ? 12.302 -6.172 -9.541 1.00 71.75 87 ASN A CA 1
ATOM 693 C C . ASN A 1 87 ? 11.318 -6.095 -8.358 1.00 71.75 87 ASN A C 1
ATOM 695 O O . ASN A 1 87 ? 11.690 -6.410 -7.224 1.00 71.75 87 ASN A O 1
ATOM 699 N N . PHE A 1 88 ? 10.061 -5.718 -8.581 1.00 79.06 88 PHE A N 1
ATOM 700 C CA . PHE A 1 88 ? 9.039 -5.942 -7.560 1.00 79.06 88 PHE A CA 1
ATOM 701 C C . PHE A 1 88 ? 8.755 -7.445 -7.361 1.00 79.06 88 PHE A C 1
ATOM 703 O O . PHE A 1 88 ? 8.459 -8.163 -8.319 1.00 79.06 88 PHE A O 1
ATOM 710 N N . SER A 1 89 ? 8.802 -7.908 -6.107 1.00 85.56 89 SER A N 1
ATOM 711 C CA . SER A 1 89 ? 8.456 -9.279 -5.709 1.00 85.56 89 SER A CA 1
ATOM 712 C C . SER A 1 89 ? 7.212 -9.274 -4.834 1.00 85.56 89 SER A C 1
ATOM 714 O O . SER A 1 89 ? 7.233 -8.809 -3.691 1.00 85.56 89 SER A O 1
ATOM 716 N N . ILE A 1 90 ? 6.129 -9.840 -5.365 1.00 82.31 90 ILE A N 1
ATOM 717 C CA . ILE A 1 90 ? 4.833 -9.877 -4.685 1.00 82.31 90 ILE A CA 1
ATOM 718 C C . ILE A 1 90 ? 4.861 -10.689 -3.393 1.00 82.31 90 ILE A C 1
ATOM 720 O O . ILE A 1 90 ? 4.202 -10.314 -2.430 1.00 82.31 90 ILE A O 1
ATOM 724 N N . LEU A 1 91 ? 5.649 -11.764 -3.341 1.00 85.19 91 LEU A N 1
ATOM 725 C CA . LEU A 1 91 ? 5.743 -12.619 -2.158 1.00 85.19 91 LEU A CA 1
ATOM 726 C C . LEU A 1 91 ? 6.349 -11.868 -0.973 1.00 85.19 91 LEU A C 1
ATOM 728 O O . LEU A 1 91 ? 5.843 -11.969 0.141 1.00 85.19 91 LEU A O 1
ATOM 732 N N . VAL A 1 92 ? 7.399 -11.083 -1.226 1.00 87.69 92 VAL A N 1
ATOM 733 C CA . VAL A 1 92 ? 8.059 -10.275 -0.193 1.00 87.69 92 VAL A CA 1
ATOM 734 C C . VAL A 1 92 ? 7.152 -9.124 0.246 1.00 87.69 92 VAL A C 1
ATOM 736 O O . VAL A 1 92 ? 7.082 -8.817 1.428 1.00 87.69 92 VAL A O 1
ATOM 739 N N . PHE A 1 93 ? 6.402 -8.514 -0.673 1.00 87.50 93 PHE A N 1
ATOM 740 C CA . PHE A 1 93 ? 5.422 -7.495 -0.297 1.00 87.50 93 PHE A CA 1
ATOM 741 C C . PHE A 1 93 ? 4.256 -8.064 0.525 1.00 87.50 93 PHE A C 1
ATOM 743 O O . PHE A 1 93 ? 3.842 -7.477 1.520 1.00 87.50 93 PHE A O 1
ATOM 750 N N . LEU A 1 94 ? 3.714 -9.219 0.135 1.00 87.31 94 LEU A N 1
ATOM 751 C CA . LEU A 1 94 ? 2.643 -9.863 0.891 1.00 87.31 94 LEU A CA 1
ATOM 752 C C . LEU A 1 94 ? 3.120 -10.266 2.284 1.00 87.31 94 LEU A C 1
ATOM 754 O O . LEU A 1 94 ? 2.387 -10.062 3.248 1.00 87.31 94 LEU A O 1
ATOM 758 N N . SER A 1 95 ? 4.341 -10.793 2.419 1.00 88.81 95 SER A N 1
ATOM 759 C CA . SER A 1 95 ? 4.877 -11.152 3.733 1.00 88.81 95 SER A CA 1
ATOM 760 C C . SER A 1 95 ? 5.049 -9.926 4.634 1.00 88.81 95 SER A C 1
ATOM 762 O O . SER A 1 95 ? 4.653 -9.988 5.799 1.00 88.81 95 SER A O 1
ATOM 764 N N . THR A 1 96 ? 5.538 -8.792 4.111 1.00 88.75 96 THR A N 1
ATOM 765 C CA . THR A 1 96 ? 5.620 -7.545 4.889 1.00 88.75 96 THR A CA 1
ATOM 766 C C . THR A 1 96 ? 4.242 -6.981 5.224 1.00 88.75 96 THR A C 1
ATOM 768 O O . THR A 1 96 ? 4.067 -6.455 6.321 1.00 88.75 96 THR A O 1
ATOM 771 N N . LEU A 1 97 ? 3.252 -7.134 4.340 1.00 89.56 97 LEU A N 1
ATOM 772 C CA . LEU A 1 97 ? 1.871 -6.702 4.570 1.00 89.56 97 LEU A CA 1
ATOM 773 C C . LEU A 1 97 ? 1.154 -7.533 5.631 1.00 89.56 97 LEU A C 1
ATOM 775 O O . LEU A 1 97 ? 0.506 -6.976 6.515 1.00 89.56 97 LEU A O 1
ATOM 779 N N . PHE A 1 98 ? 1.286 -8.856 5.592 1.00 88.69 98 PHE A N 1
ATOM 780 C CA . PHE A 1 98 ? 0.729 -9.704 6.641 1.00 88.69 98 PHE A CA 1
ATOM 781 C C . PHE A 1 98 ? 1.429 -9.458 7.980 1.00 88.69 98 PHE A C 1
ATOM 783 O O . PHE A 1 98 ? 0.754 -9.366 9.003 1.00 88.69 98 PHE A O 1
ATOM 790 N N . ALA A 1 99 ? 2.754 -9.273 7.981 1.00 89.25 99 ALA A N 1
ATOM 791 C CA . ALA A 1 99 ? 3.503 -8.942 9.191 1.00 89.25 99 ALA A CA 1
ATOM 792 C C . ALA A 1 99 ? 3.093 -7.580 9.777 1.00 89.25 99 ALA A C 1
ATOM 794 O O . ALA A 1 99 ? 2.875 -7.478 10.985 1.00 89.25 99 ALA A O 1
ATOM 795 N N . SER A 1 100 ? 2.930 -6.545 8.944 1.00 88.50 100 SER A N 1
ATOM 796 C CA . SER A 1 100 ? 2.505 -5.216 9.396 1.00 88.50 100 SER A CA 1
ATOM 797 C C . SER A 1 100 ? 1.063 -5.219 9.904 1.00 88.50 100 SER A C 1
ATOM 799 O O . SER A 1 100 ? 0.783 -4.635 10.951 1.00 88.50 100 SER A O 1
ATOM 801 N N . ALA A 1 101 ? 0.153 -5.911 9.214 1.00 86.88 101 ALA A N 1
ATOM 802 C CA . ALA A 1 101 ? -1.236 -6.053 9.635 1.00 86.88 101 ALA A CA 1
ATOM 803 C C . ALA A 1 101 ? -1.349 -6.822 10.958 1.00 86.88 101 ALA A C 1
ATOM 805 O O . ALA A 1 101 ? -2.084 -6.403 11.853 1.00 86.88 101 ALA A O 1
ATOM 806 N N . PHE A 1 102 ? -0.579 -7.902 11.115 1.00 87.75 102 PHE A N 1
ATOM 807 C CA . PHE A 1 102 ? -0.520 -8.669 12.356 1.00 87.75 102 PHE A CA 1
ATOM 808 C C . PHE A 1 102 ? 0.077 -7.850 13.507 1.00 87.75 102 PHE A C 1
ATOM 810 O O . PHE A 1 102 ? -0.484 -7.827 14.600 1.00 87.75 102 PHE A O 1
ATOM 817 N N . GLY A 1 103 ? 1.161 -7.109 13.260 1.00 86.12 103 GLY A N 1
ATOM 818 C CA . GLY A 1 103 ? 1.749 -6.203 14.247 1.00 86.12 103 GLY A CA 1
ATOM 819 C C . GLY A 1 103 ? 0.770 -5.116 14.694 1.00 86.12 103 GLY A C 1
ATOM 820 O O . GLY A 1 103 ? 0.603 -4.893 15.891 1.00 86.12 103 GLY A O 1
ATOM 821 N N . HIS A 1 104 ? 0.058 -4.492 13.751 1.00 85.94 104 HIS A N 1
ATOM 822 C CA . HIS A 1 104 ? -0.979 -3.506 14.061 1.00 85.94 104 HIS A CA 1
ATOM 823 C C . HIS A 1 104 ? -2.104 -4.115 14.915 1.00 85.94 104 HIS A C 1
ATOM 825 O O . HIS A 1 104 ? -2.532 -3.519 15.904 1.00 85.94 104 HIS A O 1
ATOM 831 N N . LEU A 1 105 ? -2.536 -5.334 14.584 1.00 85.62 105 LEU A N 1
ATOM 832 C CA . LEU A 1 105 ? -3.499 -6.103 15.372 1.00 85.62 105 LEU A CA 1
ATOM 833 C C . LEU A 1 105 ? -3.017 -6.371 16.802 1.00 85.62 105 LEU A C 1
ATOM 835 O O . LEU A 1 105 ? -3.771 -6.166 17.753 1.00 85.62 105 LEU A O 1
ATOM 839 N N . LEU A 1 106 ? -1.768 -6.804 16.978 1.00 86.62 106 LEU A N 1
ATOM 840 C CA . LEU A 1 106 ? -1.194 -7.050 18.301 1.00 86.62 106 LEU A CA 1
ATOM 841 C C . LEU A 1 106 ? -1.121 -5.770 19.134 1.00 86.62 106 LEU A C 1
ATOM 843 O O . LEU A 1 106 ? -1.529 -5.764 20.290 1.00 86.62 106 LEU A O 1
ATOM 847 N N . ILE A 1 107 ? -0.663 -4.665 18.547 1.00 85.75 107 ILE A N 1
ATOM 848 C CA . ILE A 1 107 ? -0.587 -3.377 19.248 1.00 85.75 107 ILE A CA 1
ATOM 849 C C . ILE A 1 107 ? -1.988 -2.927 19.676 1.00 85.75 107 ILE A C 1
ATOM 851 O O . ILE A 1 107 ? -2.187 -2.519 20.819 1.00 85.75 107 ILE A O 1
ATOM 855 N N . GLN A 1 108 ? -2.977 -3.049 18.788 1.00 83.12 108 GLN A N 1
ATOM 856 C CA . GLN A 1 108 ? -4.347 -2.641 19.080 1.00 83.12 108 GLN A CA 1
ATOM 857 C C . GLN A 1 108 ? -4.999 -3.526 20.149 1.00 83.12 108 GLN A C 1
ATOM 859 O O . GLN A 1 108 ? -5.684 -3.012 21.035 1.00 83.12 108 GLN A O 1
ATOM 864 N N . THR A 1 109 ? -4.763 -4.837 20.110 1.00 83.56 109 THR A N 1
ATOM 865 C CA . THR A 1 109 ? -5.280 -5.774 21.120 1.00 83.56 109 THR A CA 1
ATOM 866 C C . THR A 1 109 ? -4.609 -5.579 22.474 1.00 83.56 109 THR A C 1
ATOM 868 O O . THR A 1 109 ? -5.298 -5.592 23.488 1.00 83.56 109 THR A O 1
ATOM 871 N N . LEU A 1 110 ? -3.303 -5.305 22.515 1.00 84.88 110 LEU A N 1
ATOM 872 C CA . LEU A 1 110 ? -2.590 -4.969 23.749 1.00 84.88 110 LEU A CA 1
ATOM 873 C C . LEU A 1 110 ? -3.079 -3.646 24.352 1.00 84.88 110 LEU A C 1
ATOM 875 O O . LEU A 1 110 ? -3.304 -3.573 25.560 1.00 84.88 110 LEU A O 1
ATOM 879 N N . ALA A 1 111 ? -3.280 -2.620 23.521 1.00 83.06 111 ALA A N 1
ATOM 880 C CA . ALA A 1 111 ? -3.716 -1.301 23.974 1.00 83.06 111 ALA A CA 1
ATOM 881 C C . ALA A 1 111 ? -5.167 -1.296 24.480 1.00 83.06 111 ALA A C 1
ATOM 883 O O . ALA A 1 111 ? -5.463 -0.690 25.507 1.00 83.06 111 ALA A O 1
ATOM 884 N N . SER A 1 112 ? -6.076 -1.974 23.774 1.00 80.25 112 SER A N 1
ATOM 885 C CA . SER A 1 112 ? -7.511 -1.976 24.101 1.00 80.25 112 SER A CA 1
ATOM 886 C C . SER A 1 112 ? -7.960 -3.165 24.957 1.00 80.25 112 SER A C 1
ATOM 888 O O . SER A 1 112 ? -9.092 -3.175 25.436 1.00 80.25 112 SER A O 1
ATOM 890 N N . ARG A 1 113 ? -7.093 -4.172 25.154 1.00 77.12 113 ARG A N 1
ATOM 891 C CA . ARG A 1 113 ? -7.397 -5.480 25.775 1.00 77.12 113 ARG A CA 1
ATOM 892 C C . ARG A 1 113 ? -8.596 -6.211 25.157 1.00 77.12 113 ARG A C 1
ATOM 894 O O . ARG A 1 113 ? -9.155 -7.115 25.773 1.00 77.12 113 ARG A O 1
ATOM 901 N N . GLN A 1 114 ? -8.997 -5.831 23.947 1.00 77.44 114 GLN A N 1
ATOM 902 C CA . GLN A 1 114 ? -10.127 -6.397 23.220 1.00 77.44 114 GLN A CA 1
ATOM 903 C C . GLN A 1 114 ? -9.715 -6.691 21.779 1.00 77.44 114 GLN A C 1
ATOM 905 O O . GLN A 1 114 ? -8.843 -6.026 21.221 1.00 77.44 114 GLN A O 1
ATOM 910 N N . LEU A 1 115 ? -10.345 -7.697 21.168 1.00 71.50 115 LEU A N 1
ATOM 911 C CA . LEU A 1 115 ? -10.162 -7.990 19.749 1.00 71.50 115 LEU A CA 1
ATOM 912 C C . LEU A 1 115 ? -10.948 -6.959 18.922 1.00 71.50 115 LEU A C 1
ATOM 914 O O . LEU A 1 115 ? -12.180 -6.940 19.001 1.00 71.50 115 LEU A O 1
ATOM 918 N N . PRO A 1 116 ? -10.277 -6.089 18.143 1.00 69.19 116 PRO A N 1
ATOM 919 C CA . PRO A 1 116 ? -10.967 -5.102 17.328 1.00 69.19 116 PRO A CA 1
ATOM 920 C C . PRO A 1 116 ? -11.751 -5.803 16.213 1.00 69.19 116 PRO A C 1
ATOM 922 O O . PRO A 1 116 ? -11.205 -6.601 15.457 1.00 69.19 116 PRO A O 1
ATOM 925 N N . GLN A 1 117 ? -13.039 -5.477 16.082 1.00 69.31 117 GLN A N 1
ATOM 926 C CA . GLN A 1 117 ? -13.906 -6.046 15.039 1.00 69.31 117 GLN A CA 1
ATOM 927 C C . GLN A 1 117 ? -13.577 -5.519 13.633 1.00 69.31 117 GLN A C 1
ATOM 929 O O . GLN A 1 117 ? -13.966 -6.122 12.635 1.00 69.31 117 GLN A O 1
ATOM 934 N N . ARG A 1 118 ? -12.889 -4.373 13.546 1.00 68.06 118 ARG A N 1
ATOM 935 C CA . ARG A 1 118 ? -12.435 -3.757 12.295 1.00 68.06 118 ARG A CA 1
ATOM 936 C C . ARG A 1 118 ? -11.053 -3.161 12.478 1.00 68.06 118 ARG A C 1
ATOM 938 O O . ARG A 1 118 ? -10.823 -2.410 13.427 1.00 68.06 118 ARG A O 1
ATOM 945 N N . ILE A 1 119 ? -10.170 -3.478 11.541 1.00 73.50 119 ILE A N 1
ATOM 946 C CA . ILE A 1 119 ? -8.780 -3.035 11.534 1.00 73.50 119 ILE A CA 1
ATOM 947 C C . ILE A 1 119 ? -8.627 -2.042 10.376 1.00 73.50 119 ILE A C 1
ATOM 949 O O . ILE A 1 119 ? -8.978 -2.403 9.251 1.00 73.50 119 ILE A O 1
ATOM 953 N N . PRO A 1 120 ? -8.133 -0.816 10.619 1.00 79.44 120 PRO A N 1
ATOM 954 C CA . PRO A 1 120 ? -7.767 0.097 9.541 1.00 79.44 120 PRO A CA 1
ATOM 955 C C . PRO A 1 120 ? -6.586 -0.500 8.764 1.00 79.44 120 PRO A C 1
ATOM 957 O O . PRO A 1 120 ? -5.535 -0.781 9.346 1.00 79.44 120 PRO A O 1
ATOM 960 N N . LEU A 1 121 ? -6.774 -0.759 7.467 1.00 84.50 121 LEU A N 1
ATOM 961 C CA . LEU A 1 121 ? -5.796 -1.466 6.636 1.00 84.50 121 LEU A CA 1
ATOM 962 C C . LEU A 1 121 ? -4.831 -0.506 5.926 1.00 84.50 121 LEU A C 1
ATOM 964 O O . LEU A 1 121 ? -3.734 -0.910 5.549 1.00 84.50 121 LEU A O 1
ATOM 968 N N . ALA A 1 122 ? -5.182 0.771 5.750 1.00 84.06 122 ALA A N 1
ATOM 969 C CA . ALA A 1 122 ? -4.302 1.721 5.071 1.00 84.06 122 ALA A CA 1
ATOM 970 C C . ALA A 1 122 ? -2.941 1.897 5.776 1.00 84.06 122 ALA A C 1
ATOM 972 O O . ALA A 1 122 ? -1.920 1.871 5.081 1.00 84.06 122 ALA A O 1
ATOM 973 N N . PRO A 1 123 ? -2.860 2.023 7.119 1.00 83.44 123 PRO A N 1
ATOM 974 C CA . PRO A 1 123 ? -1.581 2.139 7.818 1.00 83.44 123 PRO A CA 1
AT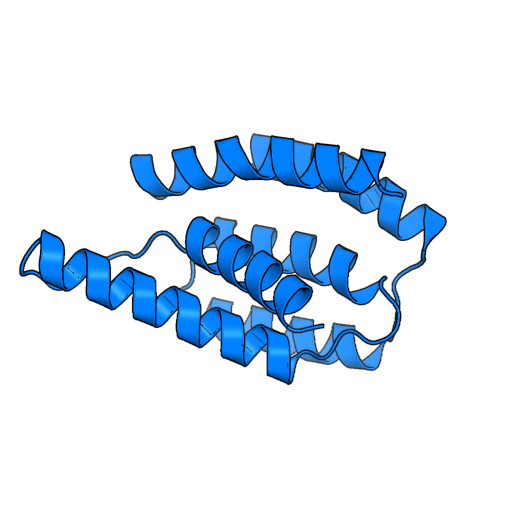OM 975 C C . PRO A 1 123 ? -0.685 0.917 7.608 1.00 83.44 123 PRO A C 1
ATOM 977 O O . PRO A 1 123 ? 0.511 1.075 7.373 1.00 83.44 123 PRO A O 1
ATOM 980 N N . SER A 1 124 ? -1.248 -0.296 7.645 1.00 89.12 124 SER A N 1
ATOM 981 C CA . SER A 1 124 ? -0.477 -1.526 7.446 1.00 89.12 124 SER A CA 1
ATOM 982 C C . SER A 1 124 ? -0.011 -1.683 6.000 1.00 89.12 124 SER A C 1
ATOM 984 O O . SER A 1 124 ? 1.138 -2.074 5.795 1.00 89.12 124 SER A O 1
ATOM 986 N N . ILE A 1 125 ? -0.830 -1.306 5.010 1.00 87.31 125 ILE A N 1
ATOM 987 C CA . ILE A 1 125 ? -0.442 -1.288 3.590 1.00 87.31 125 ILE A CA 1
ATOM 988 C C . ILE A 1 125 ? 0.764 -0.368 3.373 1.00 87.31 125 ILE A C 1
ATOM 990 O O . ILE A 1 125 ? 1.774 -0.778 2.803 1.00 87.31 125 ILE A O 1
ATOM 994 N N . PHE A 1 126 ? 0.693 0.877 3.841 1.00 88.25 126 PHE A N 1
ATOM 995 C CA . PHE A 1 126 ? 1.794 1.813 3.637 1.00 88.25 126 PHE A CA 1
ATOM 996 C C . PHE A 1 126 ? 3.042 1.452 4.451 1.00 88.25 126 PHE A C 1
ATOM 998 O O . PHE A 1 126 ? 4.156 1.616 3.955 1.00 88.25 126 PHE A O 1
ATOM 1005 N N . LEU A 1 127 ? 2.879 0.910 5.661 1.00 87.06 127 LEU A N 1
ATOM 1006 C CA . LEU A 1 127 ? 4.001 0.391 6.443 1.00 87.06 127 LEU A CA 1
ATOM 1007 C C . LEU A 1 127 ? 4.664 -0.795 5.731 1.00 87.06 127 LEU A C 1
ATOM 1009 O O . LEU A 1 127 ? 5.888 -0.875 5.697 1.00 87.06 127 LEU A O 1
ATOM 1013 N N . ALA A 1 128 ? 3.880 -1.674 5.101 1.00 87.19 128 ALA A N 1
ATOM 1014 C CA . ALA A 1 128 ? 4.399 -2.779 4.301 1.00 87.19 128 ALA A CA 1
ATOM 1015 C C . ALA A 1 128 ? 5.251 -2.289 3.128 1.00 87.19 128 ALA A C 1
ATOM 1017 O O . ALA A 1 128 ? 6.307 -2.860 2.872 1.00 87.19 128 ALA A O 1
ATOM 1018 N N . PHE A 1 129 ? 4.833 -1.212 2.455 1.00 85.06 129 PHE A N 1
ATOM 1019 C CA . PHE A 1 129 ? 5.629 -0.580 1.401 1.00 85.06 129 PHE A CA 1
ATOM 1020 C C . PHE A 1 129 ? 6.911 0.059 1.934 1.00 85.06 129 PHE A C 1
ATOM 1022 O O . PHE A 1 129 ? 7.966 -0.099 1.322 1.00 85.06 129 PHE A O 1
ATOM 1029 N N . ALA A 1 130 ? 6.844 0.744 3.078 1.00 85.75 130 ALA A N 1
ATOM 1030 C CA . ALA A 1 130 ? 8.028 1.317 3.713 1.00 85.75 130 ALA A CA 1
ATOM 1031 C C . ALA A 1 130 ? 9.041 0.225 4.093 1.00 85.75 130 ALA A C 1
ATOM 1033 O O . ALA A 1 130 ? 10.223 0.351 3.786 1.00 85.75 130 ALA A O 1
ATOM 1034 N N . LEU A 1 131 ? 8.572 -0.875 4.694 1.00 85.69 131 LEU A N 1
ATOM 1035 C CA . LEU A 1 131 ? 9.406 -2.030 5.032 1.00 85.69 131 LEU A CA 1
ATOM 1036 C C . LEU A 1 131 ? 9.949 -2.737 3.792 1.00 85.69 131 LEU A C 1
ATOM 1038 O O . LEU A 1 131 ? 11.108 -3.134 3.784 1.00 85.69 131 LEU A O 1
ATOM 1042 N N . TYR A 1 132 ? 9.134 -2.881 2.747 1.00 86.06 132 TYR A N 1
ATOM 1043 C CA . TYR A 1 132 ? 9.552 -3.498 1.492 1.00 86.06 132 TYR A CA 1
ATOM 1044 C C . TYR A 1 132 ? 10.719 -2.736 0.854 1.00 86.06 132 TYR A C 1
ATOM 1046 O O . TYR A 1 132 ? 11.679 -3.357 0.407 1.00 86.06 132 TYR A O 1
ATOM 1054 N N . PHE A 1 133 ? 10.667 -1.400 0.859 1.00 81.19 133 PHE A N 1
ATOM 1055 C CA . PHE A 1 133 ? 11.792 -0.578 0.419 1.00 81.19 133 PHE A CA 1
ATOM 1056 C C . PHE A 1 133 ? 12.976 -0.616 1.371 1.00 81.19 133 PHE A C 1
ATOM 1058 O O . PHE A 1 133 ? 14.101 -0.629 0.906 1.00 81.19 133 PHE A O 1
ATOM 1065 N N . ALA A 1 134 ? 12.749 -0.613 2.683 1.00 83.25 134 ALA A N 1
ATOM 1066 C CA . ALA A 1 134 ? 13.845 -0.656 3.647 1.00 83.25 134 ALA A CA 1
ATOM 1067 C C . ALA A 1 134 ? 14.619 -1.985 3.597 1.00 83.25 134 ALA A C 1
ATOM 1069 O O . ALA A 1 134 ? 15.802 -2.023 3.922 1.00 83.25 134 ALA A O 1
ATOM 1070 N N . ALA A 1 135 ? 13.953 -3.074 3.209 1.00 78.88 135 ALA A N 1
ATOM 1071 C CA . ALA A 1 135 ? 14.547 -4.399 3.073 1.00 78.88 135 ALA A CA 1
ATOM 1072 C C . ALA A 1 135 ? 15.306 -4.610 1.749 1.00 78.88 135 ALA A C 1
ATOM 1074 O O . ALA A 1 135 ? 15.863 -5.692 1.549 1.00 78.88 135 ALA A O 1
ATOM 1075 N N . ARG A 1 136 ? 15.304 -3.626 0.844 1.00 65.56 136 ARG A N 1
ATOM 1076 C CA . ARG A 1 136 ? 15.875 -3.722 -0.500 1.00 65.56 136 ARG A CA 1
ATOM 1077 C C . ARG A 1 136 ? 16.901 -2.625 -0.755 1.00 65.56 136 ARG A C 1
ATOM 1079 O O . ARG A 1 136 ? 17.909 -2.954 -1.415 1.00 65.56 136 ARG A O 1
#

Sequence (136 aa):
MLLLWSIFWLISLPIMVRDLSTQRIPNIYLKLLTIPTSVFLFVDGIGAWLNLLAFLLVLVLFFFLGVGMGDIKLLAISLTIFNSQMNFSILVFLSTLFASAFGHLLIQTLASRQLPQRIPLAPSIFLAFALYFAAR

pLDDT: mean 84.05, std 5.53, range [57.06, 91.31]

Foldseek 3Di:
DVVLVVLLVVLLVVQLVCCVVPVDRDVVSLVVNLVSLVVLCVVLNQADPVQVVVLVVVLVVCVVVVHDPNLSSVSNSVSRSQNSDPDDDPVLLVVQLVVLQVVQQVVVCVVVVDRDPDDRSSVSNVSSVVVSVVVD